Protein AF-A0A5B2YEG6-F1 (afdb_monomer_lite)

pLDDT: mean 83.38, std 7.33, range [54.59, 95.94]

Radius of gyration: 21.22 Å; chains: 1; bounding box: 40×30×50 Å

Sequence (78 aa):
DEQLATVTRLAKDNELPDAILTESGLKITPLDAAVPDRAQALIDQTSQLLPRIKITELLMDVDDWTGFSRHFTHLKDG

Foldseek 3Di:
DVVVVVVVVCQVVQNDVQWHQDPVGIDGNDDDPPDDVVVVVVVVVVVVVDDPDDPVVVVVVCCVVPVVQVPDPPDDDD

Secondary structure (DSSP, 8-state):
-HHHHHHHHHHHTT--TTEEEETTEEEEPPPP----HHHHHHHHHHHHHS----HHHHHHHHHHHH-GGGG-TT----

Structure (mmCIF, N/CA/C/O backbone):
data_AF-A0A5B2YEG6-F1
#
_entry.id   AF-A0A5B2YEG6-F1
#
loop_
_atom_site.group_PDB
_atom_site.id
_atom_site.type_symbol
_atom_site.label_atom_id
_atom_site.label_alt_id
_atom_site.label_comp_id
_atom_site.label_asym_id
_atom_site.label_entity_id
_atom_site.label_seq_id
_atom_site.pdbx_PDB_ins_code
_atom_site.Cartn_x
_atom_site.Cartn_y
_atom_site.Cartn_z
_atom_site.occupancy
_atom_site.B_iso_or_equiv
_atom_site.auth_seq_id
_atom_site.auth_comp_id
_atom_site.auth_asym_id
_atom_site.auth_atom_id
_atom_site.pdbx_PDB_model_num
ATOM 1 N N . ASP A 1 1 ? 14.332 -19.830 -30.822 1.00 65.38 1 ASP A N 1
ATOM 2 C CA . ASP A 1 1 ? 15.717 -19.304 -30.828 1.00 65.38 1 ASP A CA 1
ATOM 3 C C . ASP A 1 1 ? 15.849 -17.895 -31.395 1.00 65.38 1 ASP A C 1
ATOM 5 O O . ASP A 1 1 ? 16.496 -17.067 -30.770 1.00 65.38 1 ASP A O 1
ATOM 9 N N . GLU A 1 2 ? 15.194 -17.566 -32.509 1.00 75.38 2 GLU A N 1
ATOM 10 C CA . GLU A 1 2 ? 15.278 -16.235 -33.144 1.00 75.38 2 GLU A CA 1
ATOM 11 C C . GLU A 1 2 ? 14.815 -15.064 -32.248 1.00 75.38 2 GLU A C 1
ATOM 13 O O . GLU A 1 2 ? 15.452 -14.009 -32.188 1.00 75.38 2 GLU A O 1
ATOM 18 N N . GLN A 1 3 ? 13.746 -15.266 -31.472 1.00 74.00 3 GLN A N 1
ATOM 19 C CA . GLN A 1 3 ? 13.266 -14.261 -30.516 1.00 74.00 3 GLN A CA 1
ATOM 20 C C . GLN A 1 3 ? 14.246 -14.033 -29.356 1.00 74.00 3 GLN A C 1
ATOM 22 O O . GLN A 1 3 ? 14.447 -12.894 -28.945 1.00 74.00 3 GLN A O 1
ATOM 27 N N . LEU A 1 4 ? 14.908 -15.091 -28.870 1.00 77.94 4 LEU A N 1
ATOM 28 C CA . LEU A 1 4 ? 15.919 -14.977 -27.812 1.00 77.94 4 LEU A CA 1
ATOM 29 C C . LEU A 1 4 ? 17.139 -14.198 -28.305 1.00 77.94 4 LEU A C 1
ATOM 31 O O . LEU A 1 4 ? 17.591 -13.295 -27.612 1.00 77.94 4 LEU A O 1
ATOM 35 N N . ALA A 1 5 ? 17.611 -14.467 -29.527 1.00 81.62 5 ALA A N 1
ATOM 36 C CA . ALA A 1 5 ? 18.709 -13.712 -30.132 1.00 81.62 5 ALA A CA 1
ATOM 37 C C . ALA A 1 5 ? 18.377 -12.214 -30.277 1.00 81.62 5 ALA A C 1
ATOM 39 O O . ALA A 1 5 ? 19.231 -11.356 -30.044 1.00 81.62 5 ALA A O 1
ATOM 40 N N . THR A 1 6 ? 17.121 -11.896 -30.604 1.00 80.62 6 THR A N 1
ATOM 41 C CA . THR A 1 6 ? 16.635 -10.512 -30.702 1.00 80.62 6 THR A CA 1
ATOM 42 C C . THR A 1 6 ? 16.628 -9.822 -29.339 1.00 80.62 6 THR A C 1
ATOM 44 O O . THR A 1 6 ? 17.155 -8.719 -29.215 1.00 80.62 6 THR A O 1
ATOM 47 N N . VAL A 1 7 ? 16.103 -10.483 -28.302 1.00 79.62 7 VAL A N 1
ATOM 48 C CA . VAL A 1 7 ? 16.107 -9.965 -26.923 1.00 79.62 7 VAL A CA 1
ATOM 49 C C . VAL A 1 7 ? 17.536 -9.790 -26.408 1.00 79.62 7 VAL A C 1
ATOM 51 O O . VAL A 1 7 ? 17.836 -8.763 -25.813 1.00 79.62 7 VAL A O 1
ATOM 54 N N . THR A 1 8 ? 18.445 -10.732 -26.678 1.00 79.88 8 THR A N 1
ATOM 55 C CA . THR A 1 8 ? 19.858 -10.619 -26.279 1.00 79.88 8 THR A CA 1
ATOM 56 C C . THR A 1 8 ? 20.545 -9.416 -26.924 1.00 79.88 8 THR A C 1
ATOM 58 O O . THR A 1 8 ? 21.301 -8.719 -26.248 1.00 79.88 8 THR A O 1
ATOM 61 N N . ARG A 1 9 ? 20.275 -9.140 -28.207 1.00 84.56 9 ARG A N 1
ATOM 62 C CA . ARG A 1 9 ? 20.801 -7.949 -28.887 1.00 84.56 9 ARG A CA 1
ATOM 63 C C . ARG A 1 9 ? 20.257 -6.667 -28.254 1.00 84.56 9 ARG A C 1
ATOM 65 O O . ARG A 1 9 ? 21.041 -5.829 -27.832 1.00 84.56 9 ARG A O 1
ATOM 72 N N . LEU A 1 10 ? 18.935 -6.561 -28.112 1.00 82.44 10 LEU A N 1
ATOM 73 C CA . LEU A 1 10 ? 18.291 -5.386 -27.513 1.00 82.44 10 LEU A CA 1
ATOM 74 C C . LEU A 1 10 ? 18.740 -5.155 -26.060 1.00 82.44 10 LEU A C 1
ATOM 76 O O . LEU A 1 10 ? 18.945 -4.017 -25.656 1.00 82.44 10 LEU A O 1
ATOM 80 N N . ALA A 1 11 ? 18.958 -6.222 -25.287 1.00 80.50 11 ALA A N 1
ATOM 81 C CA . ALA A 1 11 ? 19.483 -6.142 -23.924 1.00 80.50 11 ALA A CA 1
ATOM 82 C C . ALA A 1 11 ? 20.907 -5.581 -23.879 1.00 80.50 11 ALA A C 1
ATOM 84 O O . ALA A 1 11 ? 21.217 -4.766 -23.016 1.00 80.50 11 ALA A O 1
ATOM 85 N N . LYS A 1 12 ? 21.768 -6.007 -24.811 1.00 81.12 12 LYS A N 1
ATOM 86 C CA . LYS A 1 12 ? 23.147 -5.519 -24.914 1.00 81.12 12 LYS A CA 1
ATOM 87 C C . LYS A 1 12 ? 23.201 -4.040 -25.300 1.00 81.12 12 LYS A C 1
ATOM 89 O O . LYS A 1 12 ? 24.056 -3.316 -24.796 1.00 81.12 12 LYS A O 1
ATOM 94 N N . ASP A 1 13 ? 22.283 -3.615 -26.160 1.00 84.44 13 ASP A N 1
ATOM 95 C CA . ASP A 1 13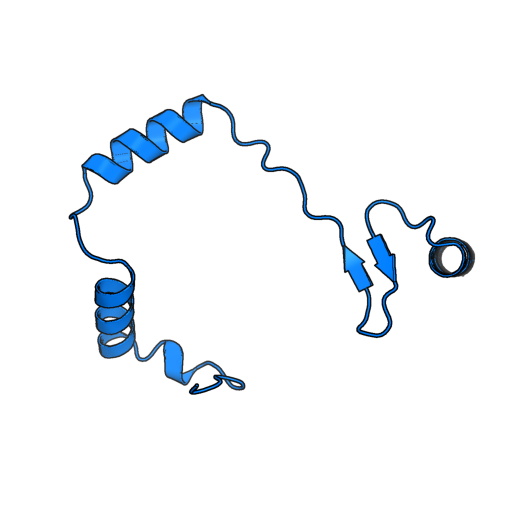 ? 22.228 -2.253 -26.688 1.00 84.44 13 ASP A CA 1
ATOM 96 C C . ASP A 1 13 ? 21.406 -1.299 -25.783 1.00 84.44 13 ASP A C 1
ATOM 98 O O . ASP A 1 13 ? 21.292 -0.116 -26.086 1.00 84.44 13 ASP A O 1
ATOM 102 N N . ASN A 1 14 ? 20.876 -1.780 -24.643 1.00 77.62 14 ASN A N 1
ATOM 103 C CA . ASN A 1 14 ? 19.938 -1.059 -23.760 1.00 77.62 14 ASN A CA 1
ATOM 104 C C . ASN A 1 14 ? 18.659 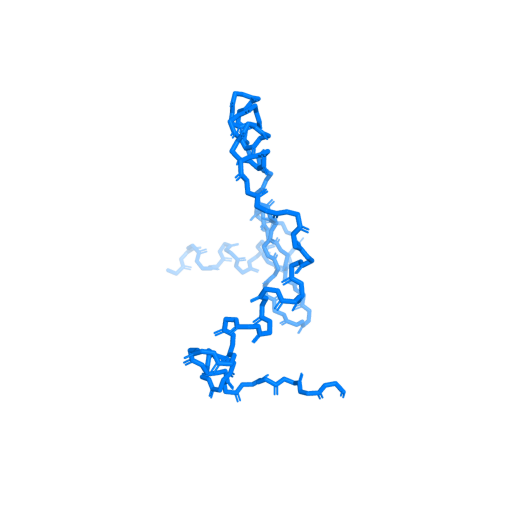-0.564 -24.470 1.00 77.62 14 ASN A C 1
ATOM 106 O O . ASN A 1 14 ? 18.051 0.42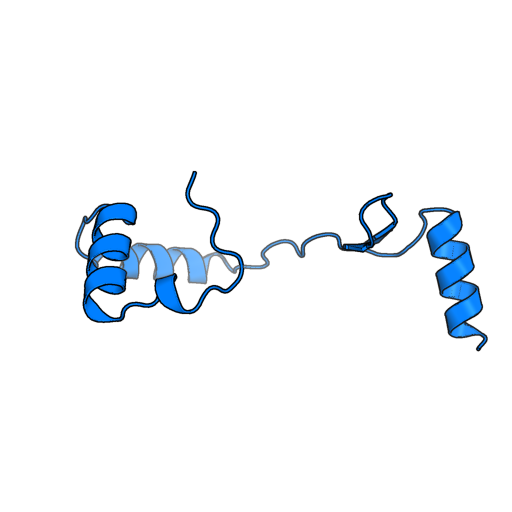6 -24.072 1.00 77.62 14 ASN A O 1
ATOM 110 N N . GLU A 1 15 ? 18.226 -1.283 -25.502 1.00 83.69 15 GLU A N 1
ATOM 111 C CA . GLU A 1 15 ? 17.050 -0.983 -26.326 1.00 83.69 15 GLU A CA 1
ATOM 112 C C . GLU A 1 15 ? 15.862 -1.901 -26.003 1.00 83.69 15 GLU A C 1
ATOM 114 O O . GLU A 1 15 ? 14.944 -2.064 -26.812 1.00 83.69 15 GLU A O 1
ATOM 119 N N . LEU A 1 16 ? 15.874 -2.563 -24.841 1.00 83.12 16 LEU A N 1
ATOM 120 C CA . LEU A 1 16 ? 14.727 -3.363 -24.432 1.00 83.12 16 LEU A CA 1
ATOM 121 C C . LEU A 1 16 ? 13.520 -2.445 -24.179 1.00 83.12 16 LEU A C 1
ATOM 123 O O . LEU A 1 16 ? 13.637 -1.462 -23.444 1.00 83.12 16 LEU A O 1
ATOM 127 N N . PRO A 1 17 ? 12.346 -2.767 -24.747 1.00 80.81 17 PRO A N 1
ATOM 128 C CA . PRO A 1 17 ? 11.127 -2.047 -24.423 1.00 80.81 17 PRO A CA 1
ATOM 129 C C . PRO A 1 17 ? 10.794 -2.276 -22.949 1.00 80.81 17 PRO A C 1
ATOM 131 O O . PRO A 1 17 ? 10.797 -3.413 -22.477 1.00 80.81 17 PRO A O 1
ATOM 134 N N . ASP A 1 18 ? 10.537 -1.184 -22.230 1.00 80.19 18 ASP A N 1
ATOM 135 C CA . ASP A 1 18 ? 10.134 -1.175 -20.822 1.00 80.19 18 ASP A CA 1
ATOM 136 C C . ASP A 1 18 ? 11.058 -1.961 -19.880 1.00 80.19 18 ASP A C 1
ATOM 138 O O . ASP A 1 18 ? 10.630 -2.401 -18.814 1.00 80.19 18 ASP A O 1
ATOM 142 N N . ALA A 1 19 ? 12.329 -2.156 -20.239 1.00 83.06 19 ALA A N 1
ATOM 143 C CA . ALA A 1 19 ? 13.282 -2.830 -19.375 1.00 83.06 19 ALA A CA 1
ATOM 144 C C . ALA A 1 19 ? 14.722 -2.373 -19.615 1.00 83.06 19 ALA A C 1
ATOM 146 O O . ALA A 1 19 ? 15.109 -1.983 -20.709 1.00 83.06 19 ALA A O 1
ATOM 147 N N . ILE A 1 20 ? 15.542 -2.456 -18.573 1.00 82.44 20 ILE A N 1
ATOM 148 C CA . ILE A 1 20 ? 16.978 -2.192 -18.613 1.00 82.44 20 ILE A CA 1
ATOM 149 C C . ILE A 1 20 ? 17.672 -3.341 -17.891 1.00 82.44 20 ILE A C 1
ATOM 151 O O . ILE A 1 20 ? 17.246 -3.752 -16.808 1.00 82.44 20 ILE A O 1
ATOM 155 N N . LEU A 1 21 ? 18.751 -3.858 -18.473 1.00 81.25 21 LEU A N 1
ATOM 156 C CA . LEU A 1 21 ? 19.602 -4.830 -17.799 1.00 81.25 21 LEU A CA 1
ATOM 157 C C . LEU A 1 21 ? 20.645 -4.082 -16.956 1.00 81.25 21 LEU A C 1
ATOM 159 O O . LEU A 1 21 ? 21.479 -3.356 -17.489 1.00 81.25 21 LEU A O 1
ATOM 163 N N . THR A 1 22 ? 20.590 -4.239 -15.636 1.00 79.56 22 THR A N 1
ATOM 164 C CA . THR A 1 22 ? 21.567 -3.688 -14.686 1.00 79.56 22 THR A CA 1
ATOM 165 C C . THR A 1 22 ? 22.479 -4.795 -14.153 1.00 79.56 22 THR A C 1
ATOM 167 O O . THR A 1 22 ? 22.177 -5.979 -14.284 1.00 79.56 22 THR A O 1
ATOM 170 N N . GLU A 1 23 ? 23.588 -4.435 -13.495 1.00 77.19 23 GLU A N 1
ATOM 171 C CA . GLU A 1 23 ? 24.503 -5.410 -12.863 1.00 77.19 23 GLU A CA 1
ATOM 172 C C . GLU A 1 23 ? 23.803 -6.306 -11.823 1.00 77.19 23 GLU A C 1
ATOM 174 O O . GLU A 1 23 ? 24.215 -7.436 -11.576 1.00 77.19 23 GLU A O 1
ATOM 179 N N . SER A 1 24 ? 22.713 -5.809 -11.236 1.00 79.88 24 SER A N 1
ATOM 180 C CA . SER A 1 24 ? 21.862 -6.508 -10.272 1.00 79.88 24 SER A CA 1
ATOM 181 C C . SER A 1 24 ? 20.717 -7.325 -10.891 1.00 79.88 24 SER A C 1
ATOM 183 O O . SER A 1 24 ? 20.013 -8.007 -10.147 1.00 79.88 24 SER A O 1
ATOM 185 N N . GLY A 1 25 ? 20.506 -7.273 -12.212 1.00 79.94 25 GLY A N 1
ATOM 186 C CA . GLY A 1 25 ? 19.453 -8.025 -12.905 1.00 79.94 25 GLY A CA 1
ATOM 187 C C . GLY A 1 25 ? 18.583 -7.187 -13.849 1.00 79.94 25 GLY A C 1
ATOM 188 O O . GLY A 1 25 ? 18.968 -6.115 -14.301 1.00 79.94 25 GLY A O 1
ATOM 189 N N . LEU A 1 26 ? 17.398 -7.700 -14.191 1.00 82.81 26 LEU A N 1
ATOM 190 C CA . LEU A 1 26 ? 16.454 -7.033 -15.094 1.00 82.81 26 LEU A CA 1
ATOM 191 C C . LEU A 1 26 ? 15.590 -6.027 -14.322 1.00 82.81 26 LEU A C 1
ATOM 193 O O . LEU A 1 26 ? 14.809 -6.413 -13.452 1.00 82.81 26 LEU A O 1
ATOM 197 N N . LYS A 1 27 ? 15.688 -4.744 -14.670 1.00 78.44 27 LYS A N 1
ATOM 198 C CA . LYS A 1 27 ? 14.823 -3.683 -14.150 1.00 78.44 27 LYS A CA 1
ATOM 199 C C . LYS A 1 27 ? 13.740 -3.363 -15.174 1.00 78.44 27 LYS A C 1
ATOM 201 O O . LYS A 1 27 ? 14.056 -2.866 -16.245 1.00 78.44 27 LYS A O 1
ATOM 206 N N . ILE A 1 28 ? 12.481 -3.616 -14.837 1.00 85.69 28 ILE A N 1
ATOM 207 C CA . ILE A 1 28 ? 11.323 -3.316 -15.693 1.00 85.69 28 ILE A CA 1
ATOM 208 C C . ILE A 1 28 ? 10.803 -1.909 -15.360 1.00 85.69 28 ILE A C 1
ATOM 210 O O . ILE A 1 28 ? 10.739 -1.536 -14.184 1.00 85.69 28 ILE A O 1
ATOM 214 N N . THR A 1 29 ? 10.460 -1.123 -16.379 1.00 81.25 29 THR A N 1
ATOM 215 C CA . THR A 1 29 ? 9.808 0.182 -16.239 1.00 81.25 29 THR A CA 1
ATOM 216 C C . THR A 1 29 ? 8.441 -0.016 -15.577 1.00 81.25 29 THR A C 1
ATOM 218 O O . THR A 1 29 ? 7.629 -0.794 -16.083 1.00 81.25 29 THR A O 1
ATOM 221 N N . PRO A 1 30 ? 8.164 0.641 -14.436 1.00 77.06 30 PRO A N 1
ATOM 222 C CA . PRO A 1 30 ? 6.852 0.569 -13.809 1.00 77.06 30 PRO A CA 1
ATOM 223 C C . PRO A 1 30 ? 5.774 1.099 -14.753 1.00 77.06 30 PRO A C 1
ATOM 225 O O . PRO A 1 30 ? 5.986 2.094 -15.439 1.00 77.06 30 PRO A O 1
ATOM 228 N N . LEU A 1 31 ? 4.607 0.458 -14.757 1.00 76.12 31 LEU A N 1
ATOM 229 C CA . LEU A 1 31 ? 3.446 1.007 -15.448 1.00 76.12 31 LEU A CA 1
ATOM 230 C C . LEU A 1 31 ? 2.972 2.264 -14.721 1.00 76.12 31 LEU A C 1
ATOM 232 O O . LEU A 1 31 ? 2.810 2.252 -13.496 1.00 76.12 31 LEU A O 1
ATOM 236 N N . ASP A 1 32 ? 2.696 3.317 -15.484 1.00 74.00 32 ASP A N 1
ATOM 237 C CA . ASP A 1 32 ? 2.019 4.488 -14.947 1.00 74.00 32 ASP A CA 1
ATOM 238 C C . ASP A 1 32 ? 0.620 4.095 -14.468 1.00 74.00 32 ASP A C 1
ATOM 240 O O . ASP A 1 32 ? -0.130 3.374 -15.137 1.00 74.00 32 ASP A O 1
ATOM 244 N N . ALA A 1 33 ? 0.262 4.562 -13.275 1.00 68.75 33 ALA A N 1
ATOM 245 C CA . ALA A 1 33 ? -1.031 4.280 -12.681 1.00 68.75 33 ALA A CA 1
ATOM 246 C C . ALA A 1 33 ? -2.142 4.947 -13.511 1.00 68.75 33 ALA A C 1
ATOM 248 O O . ALA A 1 33 ? -2.409 6.137 -13.374 1.00 68.75 33 ALA A O 1
ATOM 249 N N . ALA A 1 34 ? -2.832 4.171 -14.349 1.00 71.19 34 ALA A N 1
ATOM 250 C CA . ALA A 1 34 ? -3.978 4.621 -15.144 1.00 71.19 34 ALA A CA 1
ATOM 251 C C . ALA A 1 34 ? -5.276 4.692 -14.312 1.00 71.19 34 ALA A C 1
ATOM 253 O O . ALA A 1 34 ? -6.339 4.257 -14.758 1.00 71.19 34 ALA A O 1
ATOM 254 N N . VAL A 1 35 ? -5.190 5.169 -13.066 1.00 73.19 35 VAL A N 1
ATOM 255 C CA . VAL A 1 35 ? -6.337 5.243 -12.153 1.00 73.19 35 VAL A CA 1
ATOM 256 C C . VAL A 1 35 ? -7.269 6.361 -12.635 1.00 73.19 35 VAL A C 1
ATOM 258 O O . VAL A 1 35 ? -6.849 7.515 -12.664 1.00 73.19 35 VAL A O 1
ATOM 261 N N . PRO A 1 36 ? -8.530 6.068 -13.012 1.00 78.75 36 PRO A N 1
ATOM 262 C CA . PRO A 1 36 ? -9.469 7.110 -13.417 1.00 78.75 36 PRO A CA 1
ATOM 263 C C . PRO A 1 36 ? -9.800 8.036 -12.240 1.00 78.75 36 PRO A C 1
ATOM 265 O O . PRO A 1 36 ? -9.990 7.549 -11.128 1.00 78.75 36 PRO A O 1
ATOM 268 N N . ASP A 1 37 ? -10.013 9.331 -12.482 1.00 79.62 37 ASP A N 1
ATOM 269 C CA . ASP A 1 37 ? -10.322 10.321 -11.427 1.00 79.62 37 ASP A CA 1
ATOM 270 C C . ASP A 1 37 ? -11.497 9.915 -10.515 1.00 79.62 37 ASP A C 1
ATOM 272 O O . ASP A 1 37 ? -11.523 10.205 -9.319 1.00 79.62 37 ASP A O 1
ATOM 276 N N . ARG A 1 38 ? -12.477 9.179 -11.058 1.00 79.88 38 ARG A N 1
ATOM 277 C CA . ARG A 1 38 ? -13.614 8.650 -10.282 1.00 79.88 38 ARG A CA 1
ATOM 278 C C . ARG A 1 38 ? -13.193 7.649 -9.204 1.00 79.88 38 ARG A C 1
ATOM 280 O O . ARG A 1 38 ? -13.850 7.573 -8.170 1.00 79.88 38 ARG A O 1
ATOM 287 N N . ALA A 1 39 ? -12.131 6.881 -9.441 1.00 86.56 39 ALA A N 1
ATOM 288 C CA . ALA A 1 39 ? -11.593 5.963 -8.447 1.00 86.56 39 ALA A CA 1
ATOM 289 C C . ALA A 1 39 ? -10.949 6.734 -7.288 1.00 86.56 39 ALA A C 1
ATOM 291 O O . ALA A 1 39 ? -11.131 6.334 -6.142 1.00 86.56 39 ALA A O 1
ATOM 292 N N . GLN A 1 40 ? -10.307 7.879 -7.555 1.00 84.56 40 GLN A N 1
ATOM 293 C CA . GLN A 1 40 ? -9.775 8.740 -6.495 1.00 84.56 40 GLN A CA 1
ATOM 294 C C . GLN A 1 40 ? -10.889 9.271 -5.583 1.00 84.56 40 GLN A C 1
ATOM 296 O O . GLN A 1 40 ? -10.783 9.170 -4.365 1.00 84.56 40 GLN A O 1
ATOM 301 N N . ALA A 1 41 ? -12.009 9.729 -6.150 1.00 88.62 41 ALA A N 1
ATOM 302 C CA . ALA A 1 41 ? -13.150 10.193 -5.354 1.00 88.62 41 ALA A CA 1
ATOM 303 C C . ALA A 1 41 ? -13.727 9.093 -4.438 1.00 88.62 41 ALA A C 1
ATOM 305 O O . ALA A 1 41 ? -14.099 9.361 -3.293 1.00 88.62 41 ALA A O 1
ATOM 306 N N . LEU A 1 42 ? -13.779 7.846 -4.921 1.00 89.75 42 LEU A N 1
ATOM 307 C CA . LEU A 1 42 ? -14.226 6.705 -4.119 1.00 89.75 42 LEU A CA 1
ATOM 308 C C . LEU A 1 42 ? -13.217 6.345 -3.017 1.00 89.75 42 LEU A C 1
ATOM 310 O O . LEU A 1 42 ? -13.627 6.015 -1.902 1.00 89.75 42 LEU A O 1
ATOM 314 N N . ILE A 1 43 ? -11.915 6.429 -3.310 1.00 88.62 43 ILE A N 1
ATOM 315 C CA . ILE A 1 43 ? -10.842 6.251 -2.321 1.00 88.62 43 ILE A CA 1
ATOM 316 C C . ILE A 1 43 ? -10.992 7.281 -1.202 1.00 88.62 43 ILE A C 1
ATOM 318 O O . ILE A 1 43 ? -10.986 6.904 -0.030 1.00 88.62 43 ILE A O 1
ATOM 322 N N . ASP A 1 44 ? -11.192 8.553 -1.545 1.00 89.81 44 ASP A N 1
ATOM 323 C CA . ASP A 1 44 ? -11.319 9.635 -0.569 1.00 89.81 44 ASP A CA 1
ATOM 324 C C . ASP A 1 44 ? -12.559 9.444 0.314 1.00 89.81 44 ASP A C 1
ATOM 326 O O . ASP A 1 44 ? -12.469 9.519 1.541 1.00 89.81 44 ASP A O 1
ATOM 330 N N . GLN A 1 45 ? -13.709 9.123 -0.293 1.00 91.69 45 GLN A N 1
ATOM 331 C CA . GLN A 1 45 ? -14.950 8.864 0.440 1.00 91.69 45 GLN A CA 1
ATOM 332 C C . GLN A 1 45 ? -14.810 7.669 1.389 1.00 91.69 45 GLN A C 1
ATOM 334 O O . GLN A 1 45 ? -15.218 7.746 2.545 1.00 91.69 45 GLN A O 1
ATOM 339 N N . THR A 1 46 ? -14.217 6.570 0.920 1.00 90.12 46 THR A N 1
ATOM 340 C CA . THR A 1 46 ? -14.042 5.361 1.736 1.00 90.12 46 THR A CA 1
ATOM 341 C C . THR A 1 46 ? -13.043 5.607 2.864 1.00 90.12 46 THR A C 1
ATOM 343 O O . THR A 1 46 ? -13.278 5.197 3.998 1.00 90.12 46 THR A O 1
ATOM 346 N N . SER A 1 47 ? -11.966 6.348 2.591 1.00 86.88 47 SER A N 1
ATOM 347 C CA . SER A 1 47 ? -10.948 6.695 3.589 1.00 86.88 47 SER A CA 1
ATOM 348 C C . SER A 1 47 ? -11.512 7.553 4.724 1.00 86.88 47 SER A C 1
ATOM 350 O O . SER A 1 47 ? -11.067 7.420 5.860 1.00 86.88 47 SER A O 1
ATOM 352 N N . GLN A 1 48 ? -12.521 8.391 4.457 1.00 89.62 48 GLN A N 1
ATOM 353 C CA . GLN A 1 48 ? -13.212 9.173 5.493 1.00 89.62 48 GLN A CA 1
ATOM 354 C C . GLN A 1 48 ? -14.043 8.316 6.459 1.00 89.62 48 GLN A C 1
ATOM 356 O O . GLN A 1 48 ? -14.314 8.760 7.574 1.00 89.62 48 GLN A O 1
ATOM 361 N N . LEU A 1 49 ? -14.449 7.110 6.052 1.00 91.38 49 LEU A N 1
ATOM 362 C CA . LEU A 1 49 ? -15.204 6.180 6.898 1.00 91.38 49 LEU A CA 1
ATOM 363 C C . LEU A 1 49 ? -14.296 5.362 7.825 1.00 91.38 49 LEU A C 1
ATOM 365 O O . LEU A 1 49 ? -14.783 4.755 8.780 1.00 91.38 49 LEU A O 1
ATOM 369 N N . LEU A 1 50 ? -12.993 5.323 7.543 1.00 86.00 50 LEU A N 1
ATOM 370 C CA . LEU A 1 50 ? -12.026 4.564 8.325 1.00 86.00 50 LEU A CA 1
ATOM 37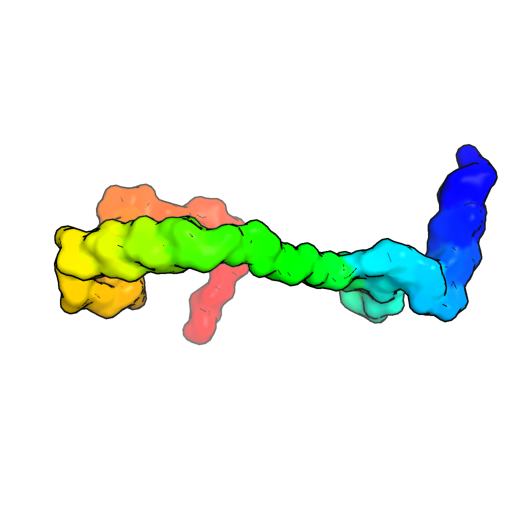1 C C . LEU A 1 50 ? -11.546 5.369 9.544 1.00 86.00 50 LEU A C 1
ATOM 373 O O . LEU A 1 50 ? -11.426 6.598 9.486 1.00 86.00 50 LEU A O 1
ATOM 377 N N . PRO A 1 51 ? -11.245 4.697 10.669 1.00 86.50 51 PRO A N 1
ATOM 378 C CA . PRO A 1 51 ? -10.684 5.359 11.838 1.00 86.50 51 PRO A CA 1
ATOM 379 C C . PRO A 1 51 ? -9.325 5.991 11.513 1.00 86.50 51 PRO A C 1
ATOM 381 O O . PRO A 1 51 ? -8.518 5.440 10.764 1.00 86.50 51 PRO A O 1
ATOM 384 N N . ARG A 1 52 ? -9.043 7.146 12.126 1.00 86.75 52 ARG A N 1
ATOM 385 C CA . ARG A 1 52 ? -7.759 7.852 11.985 1.00 86.75 52 ARG A CA 1
ATOM 386 C C . ARG A 1 52 ? -6.699 7.213 12.888 1.00 86.75 52 ARG A C 1
ATOM 388 O O . ARG A 1 52 ? -6.311 7.799 13.894 1.00 86.75 52 ARG A O 1
ATOM 395 N N . ILE A 1 53 ? -6.265 6.007 12.539 1.00 89.94 53 ILE A N 1
ATOM 396 C CA . ILE A 1 53 ? -5.161 5.294 13.194 1.00 89.94 53 ILE A CA 1
ATOM 397 C C . ILE A 1 53 ? -3.880 5.439 12.366 1.00 89.94 53 ILE A C 1
ATOM 399 O O . ILE A 1 53 ? -3.933 5.527 11.136 1.00 89.94 53 ILE A O 1
ATOM 403 N N . LYS A 1 54 ? -2.712 5.485 13.016 1.00 88.88 54 LYS A N 1
ATOM 404 C CA . LYS A 1 54 ? -1.442 5.441 12.282 1.00 88.88 54 LYS A CA 1
ATOM 405 C C . LYS A 1 54 ? -1.281 4.057 11.668 1.00 88.88 54 LYS A C 1
ATOM 407 O O . LYS A 1 54 ? -1.406 3.058 12.368 1.00 88.88 54 LYS A O 1
ATOM 412 N N . ILE A 1 55 ? -0.936 3.996 10.381 1.00 87.94 55 ILE A N 1
ATOM 413 C CA . ILE A 1 55 ? -0.780 2.715 9.677 1.00 87.94 55 ILE A CA 1
ATOM 414 C C . ILE A 1 55 ? 0.216 1.790 10.385 1.00 87.94 55 ILE A C 1
ATOM 416 O O . ILE A 1 55 ? -0.021 0.597 10.468 1.00 87.94 55 ILE A O 1
ATOM 420 N N . THR A 1 56 ? 1.282 2.338 10.973 1.00 89.44 56 THR A N 1
ATOM 421 C CA . THR A 1 56 ? 2.274 1.561 11.725 1.00 89.44 56 THR A CA 1
ATOM 422 C C . THR A 1 56 ? 1.693 0.912 12.978 1.00 89.44 56 THR A C 1
ATOM 424 O O . THR A 1 56 ? 2.071 -0.204 13.290 1.00 89.44 56 THR A O 1
ATOM 427 N N . GLU A 1 57 ? 0.771 1.580 13.679 1.00 90.81 57 GLU A N 1
ATOM 428 C CA . GLU A 1 57 ? 0.093 1.021 14.859 1.00 90.81 57 GLU A CA 1
ATOM 429 C C . GLU A 1 57 ? -0.847 -0.112 14.445 1.00 90.81 57 GLU A C 1
ATOM 431 O O . GLU A 1 57 ? -0.739 -1.214 14.969 1.00 90.81 57 GLU A O 1
ATOM 436 N N . LEU A 1 58 ? -1.662 0.110 13.409 1.00 91.50 58 LEU A N 1
ATOM 437 C CA . LEU A 1 58 ? -2.532 -0.933 12.860 1.00 91.50 58 LEU A CA 1
ATOM 438 C C . LEU A 1 58 ? -1.740 -2.155 12.369 1.00 91.50 58 LEU A C 1
ATOM 440 O O . LEU A 1 58 ? -2.172 -3.287 12.558 1.00 91.50 58 LEU A O 1
ATOM 444 N N . LEU A 1 59 ? -0.596 -1.938 11.717 1.00 91.25 59 LEU A N 1
ATOM 445 C CA . LEU A 1 59 ? 0.252 -3.026 11.232 1.00 91.25 59 LEU A CA 1
ATOM 446 C C . LEU A 1 59 ? 0.862 -3.837 12.381 1.00 91.25 59 LEU A C 1
ATOM 448 O O . LEU A 1 59 ? 0.937 -5.054 12.251 1.00 91.25 59 LEU A O 1
ATOM 452 N N . MET A 1 60 ? 1.249 -3.191 13.488 1.00 91.44 60 MET A N 1
ATOM 453 C CA . MET A 1 60 ? 1.701 -3.893 14.696 1.00 91.44 60 MET A CA 1
ATOM 454 C C . MET A 1 60 ? 0.568 -4.731 15.298 1.00 91.44 60 MET A C 1
ATOM 456 O O . MET A 1 60 ? 0.764 -5.918 15.525 1.00 91.44 60 MET A O 1
ATOM 460 N N . ASP A 1 61 ? -0.635 -4.166 15.449 1.00 92.44 61 ASP A N 1
ATOM 461 C CA . ASP A 1 61 ? -1.792 -4.893 15.993 1.00 92.44 61 ASP A CA 1
ATOM 462 C C . ASP A 1 61 ? -2.157 -6.118 15.135 1.00 92.44 61 ASP A C 1
ATOM 464 O O . ASP A 1 61 ? -2.418 -7.211 15.642 1.00 92.44 61 ASP A O 1
ATOM 468 N N . VAL A 1 62 ? -2.159 -5.955 13.807 1.00 92.94 62 VAL A N 1
ATOM 469 C CA . VAL A 1 62 ? -2.434 -7.051 12.868 1.00 92.94 62 VAL A CA 1
ATOM 470 C C . VAL A 1 62 ? -1.354 -8.123 12.949 1.00 92.94 62 VAL A C 1
ATOM 472 O O . VAL A 1 62 ? -1.680 -9.313 12.917 1.00 92.94 62 VAL A O 1
ATOM 475 N N . ASP A 1 63 ? -0.085 -7.733 13.040 1.00 93.31 63 ASP A N 1
ATOM 476 C CA . ASP A 1 63 ? 1.008 -8.685 13.192 1.00 93.31 63 ASP A CA 1
ATOM 477 C C . ASP A 1 63 ? 0.923 -9.438 14.522 1.00 93.31 63 ASP A C 1
ATOM 479 O O . ASP A 1 63 ? 1.037 -10.659 14.528 1.00 93.31 63 ASP A O 1
ATOM 483 N N . ASP A 1 64 ? 0.591 -8.768 15.624 1.00 94.06 64 ASP A N 1
ATOM 484 C CA . ASP A 1 64 ? 0.385 -9.413 16.924 1.00 94.06 64 ASP A CA 1
ATOM 485 C C . ASP A 1 64 ? -0.755 -10.447 16.878 1.00 94.06 64 ASP A C 1
ATOM 487 O O . ASP A 1 64 ? -0.651 -11.534 17.453 1.00 94.06 64 ASP A O 1
ATOM 491 N N . TRP A 1 65 ? -1.844 -10.152 16.159 1.00 95.94 65 TRP A N 1
ATOM 492 C CA . TRP A 1 65 ? -2.987 -11.067 16.041 1.00 95.94 65 TRP A CA 1
ATOM 493 C C . TRP A 1 65 ? -2.739 -12.241 15.100 1.00 95.94 65 TRP A C 1
ATOM 495 O O . TRP A 1 65 ? -3.215 -13.353 15.341 1.00 95.94 65 TRP A O 1
ATOM 505 N N . THR A 1 66 ? -2.050 -11.998 13.989 1.00 95.38 66 THR A N 1
ATOM 506 C CA . THR A 1 66 ? -1.921 -12.981 12.903 1.00 95.38 66 THR A CA 1
ATOM 507 C C . THR A 1 66 ? -0.574 -13.700 12.918 1.00 95.38 66 THR A C 1
ATOM 509 O O . THR A 1 66 ? -0.453 -14.823 12.419 1.00 95.38 66 THR A O 1
ATOM 512 N N . GLY A 1 67 ? 0.438 -13.082 13.521 1.00 91.19 67 GLY A N 1
ATOM 513 C CA . GLY A 1 67 ? 1.848 -13.418 13.384 1.00 91.19 67 GLY A CA 1
ATOM 514 C C . GLY A 1 67 ? 2.332 -13.324 11.942 1.00 91.19 67 GLY A C 1
ATOM 515 O O . GLY A 1 67 ? 3.169 -14.129 11.546 1.00 91.19 67 GLY A O 1
ATOM 516 N N . PHE A 1 68 ? 1.762 -12.436 11.125 1.00 90.00 68 PHE A N 1
ATOM 517 C CA . PHE A 1 68 ? 2.045 -12.342 9.693 1.00 90.00 68 PHE A CA 1
ATOM 518 C C . PHE A 1 68 ? 3.547 -12.232 9.395 1.00 90.00 68 PHE A C 1
ATOM 520 O O . PHE A 1 68 ? 4.061 -12.955 8.537 1.00 90.00 68 PHE A O 1
ATOM 527 N N . SER A 1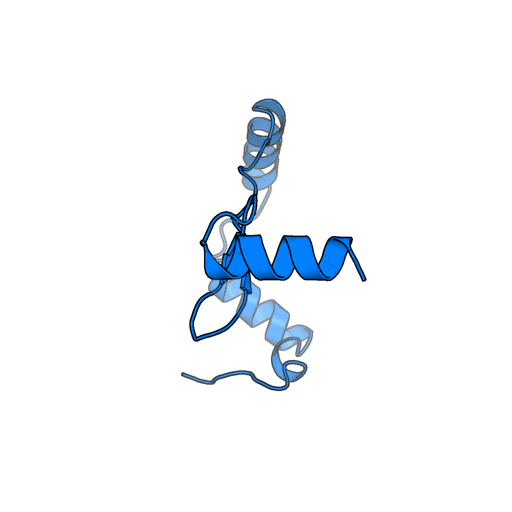 69 ? 4.273 -11.412 10.154 1.00 87.62 69 SER A N 1
ATOM 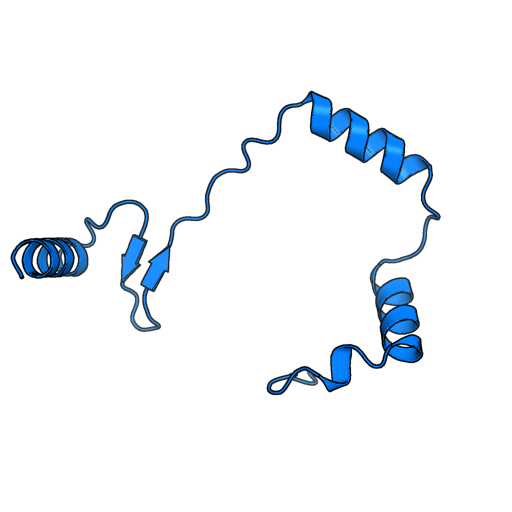528 C CA . SER A 1 69 ? 5.695 -11.148 9.952 1.00 87.62 69 SER A CA 1
ATOM 529 C C . SER A 1 69 ? 6.568 -12.395 10.113 1.00 87.62 69 SER A C 1
ATOM 531 O O . SER A 1 69 ? 7.593 -12.525 9.443 1.00 87.62 69 SER A O 1
ATOM 533 N N . ARG A 1 70 ? 6.153 -13.373 10.934 1.00 87.25 70 ARG A N 1
ATOM 534 C CA . ARG A 1 70 ? 6.923 -14.610 11.188 1.00 87.25 70 ARG A CA 1
ATOM 535 C C . ARG A 1 70 ? 7.021 -15.530 9.968 1.00 87.25 70 ARG A C 1
ATOM 537 O O . ARG A 1 70 ? 7.789 -16.488 9.975 1.00 87.25 70 ARG A O 1
ATOM 544 N N . HIS A 1 71 ? 6.206 -15.279 8.944 1.00 87.31 71 HIS A N 1
ATOM 545 C CA . HIS A 1 71 ? 6.184 -16.060 7.712 1.00 87.31 71 HIS A CA 1
ATOM 546 C C . HIS A 1 71 ? 7.174 -15.537 6.658 1.00 87.31 71 HIS A C 1
ATOM 548 O O . HIS A 1 71 ? 7.403 -16.215 5.656 1.00 87.31 71 HIS A O 1
ATOM 554 N N . PHE A 1 72 ? 7.803 -14.376 6.877 1.00 87.50 72 PHE A N 1
ATOM 555 C CA . PHE A 1 72 ? 8.867 -13.887 6.003 1.00 87.50 72 PHE A CA 1
ATOM 556 C C . PHE A 1 72 ? 10.197 -14.577 6.319 1.00 87.50 72 PHE A C 1
ATOM 558 O O . PHE A 1 72 ? 10.772 -14.411 7.389 1.00 87.50 72 PHE A O 1
ATOM 565 N N . THR A 1 73 ? 10.736 -15.309 5.345 1.00 83.44 73 THR A N 1
ATOM 566 C CA . THR A 1 73 ? 12.003 -16.052 5.475 1.00 83.44 73 THR A CA 1
ATOM 567 C C . THR A 1 73 ? 13.254 -15.172 5.401 1.00 83.44 73 THR A C 1
ATOM 569 O O . THR A 1 73 ? 14.346 -15.623 5.738 1.00 83.44 73 THR A O 1
ATOM 572 N N . HIS A 1 74 ? 13.112 -13.927 4.943 1.00 86.19 74 HIS A N 1
ATOM 573 C CA . HIS A 1 74 ? 14.198 -12.953 4.785 1.00 86.19 74 HIS A CA 1
ATOM 574 C C . HIS A 1 74 ? 13.868 -11.622 5.459 1.00 86.19 74 HIS A C 1
ATOM 576 O O . HIS A 1 74 ? 14.278 -10.562 4.978 1.00 86.19 74 HIS A O 1
ATOM 582 N N . LEU A 1 75 ? 13.083 -11.671 6.538 1.00 79.44 75 LEU A N 1
ATOM 583 C CA . LEU A 1 75 ? 12.813 -10.485 7.333 1.00 79.44 75 LEU A CA 1
ATOM 584 C C . LEU A 1 75 ? 14.147 -9.922 7.835 1.00 79.44 75 LEU A C 1
ATOM 586 O O . LEU A 1 75 ? 14.933 -10.644 8.442 1.00 79.44 75 LEU A O 1
ATOM 590 N N . LYS A 1 76 ? 14.410 -8.651 7.529 1.00 74.00 76 LYS A N 1
ATOM 591 C CA . LYS A 1 76 ? 15.534 -7.913 8.097 1.00 74.00 76 LYS A CA 1
ATOM 592 C C . LYS A 1 76 ? 14.999 -7.098 9.261 1.00 74.00 76 LYS A C 1
ATOM 594 O O . LYS A 1 76 ? 14.281 -6.124 9.047 1.00 74.00 76 LYS A O 1
ATOM 599 N N . ASP A 1 77 ? 15.324 -7.531 10.465 1.00 69.81 77 ASP A N 1
ATOM 600 C CA . ASP A 1 77 ? 15.319 -6.691 11.648 1.00 69.81 77 ASP A CA 1
ATOM 601 C C . ASP A 1 77 ? 16.433 -5.644 11.484 1.00 69.81 77 ASP A C 1
ATOM 603 O O . ASP A 1 77 ? 17.588 -5.970 11.213 1.00 69.81 77 ASP A O 1
ATOM 607 N N . GLY A 1 78 ? 16.033 -4.371 11.473 1.00 54.59 78 GLY A N 1
ATOM 608 C CA . GLY A 1 78 ? 16.938 -3.232 11.298 1.00 54.59 78 GLY A CA 1
ATOM 609 C C . GLY A 1 78 ? 17.827 -2.994 12.507 1.00 54.59 78 GLY A C 1
ATOM 610 O O . GLY A 1 78 ? 17.361 -3.254 13.638 1.00 54.59 78 GLY A O 1
#